Protein AF-A0A7Y2JCH3-F1 (afdb_monomer)

Nearest PDB structures (foldseek):
  5jg7-assembly1_A  TM=4.753E-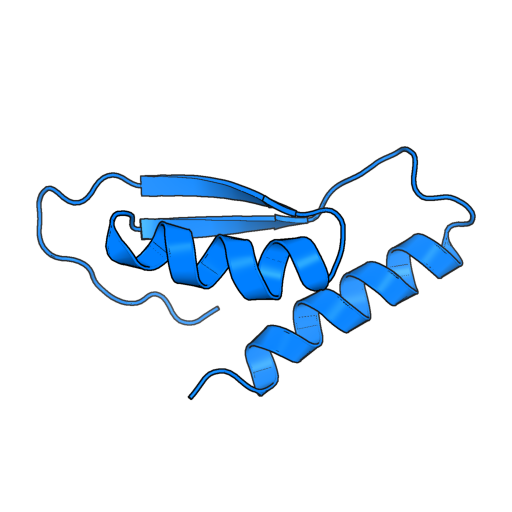01  e=6.652E+00  Salmonella enterica subsp. enterica serovar Typhimurium str. LT2
  6t6y-assembly1_A  TM=3.993E-01  e=6.652E+00  Streptomyces sp. BC16019

Secondary structure (DSSP, 8-state):
-------TTPPEEEEEESSHHHHHHHHHHHHTTSEEEEEE--TT--SHHHHHHHHHHHHHTTTT--

Sequence (66 aa):
MKRKEHPAGVKSVLLHICCAPDASYGVPAMQEKYRVTGFFFNPNIQPGEEYDRRLSATLRLTEHSP

Foldseek 3Di:
DDQDDDDPPQAADEQEDAAQVCQVPVVVVCVVRHRYDYDHDDPPDPDPVSSVVRVVNNVVVVVPDD

Radius of gyration: 12.97 Å; Cα contacts (8 Å, |Δi|>4): 70; chains: 1; bounding box: 30×21×32 Å

Solvent-accessible surface area (backbone atoms only — not comparable to full-atom values): 4123 Å² total; per-residue (Å²): 135,83,84,77,89,73,67,93,87,61,52,73,45,79,43,81,24,71,38,32,70,50,45,70,50,50,48,60,65,43,48,77,70,27,50,69,41,82,44,81,61,63,92,84,53,67,59,68,69,52,42,54,52,28,50,52,50,36,54,52,55,66,76,70,59,130

Mean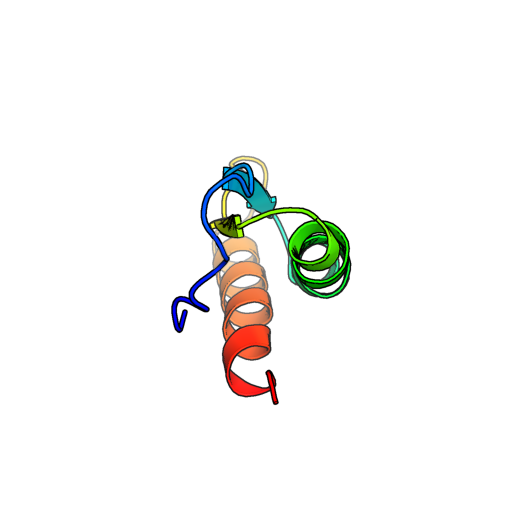 predicted aligned error: 5.38 Å

pLDDT: mean 87.76, std 15.69, range [40.91, 98.25]

Structure (mmCIF, N/CA/C/O backbone):
data_AF-A0A7Y2JCH3-F1
#
_entry.id   AF-A0A7Y2JCH3-F1
#
loop_
_atom_site.group_PDB
_atom_site.id
_atom_site.type_symbol
_atom_site.label_atom_id
_atom_site.label_alt_id
_atom_site.label_comp_id
_atom_site.label_asym_id
_atom_site.label_entity_id
_atom_site.label_seq_id
_atom_site.pdbx_PDB_ins_code
_atom_site.Cartn_x
_atom_site.Cartn_y
_atom_site.Cartn_z
_atom_site.occupancy
_atom_site.B_iso_or_equiv
_atom_site.auth_seq_id
_atom_site.auth_comp_id
_atom_site.auth_asym_id
_atom_site.auth_atom_id
_atom_site.pdbx_PDB_model_num
ATOM 1 N N . MET A 1 1 ? -3.284 -14.020 0.803 1.00 52.56 1 MET A N 1
ATOM 2 C CA . MET A 1 1 ? -4.185 -13.289 1.726 1.00 52.56 1 MET A CA 1
ATOM 3 C C . MET A 1 1 ? -4.974 -14.283 2.571 1.00 52.56 1 MET A C 1
ATOM 5 O O . MET A 1 1 ? -5.928 -14.868 2.071 1.00 52.56 1 MET A O 1
ATOM 9 N N . LYS A 1 2 ? -4.581 -14.525 3.828 1.00 40.91 2 LYS A N 1
ATOM 10 C CA . LYS A 1 2 ? -5.419 -15.312 4.745 1.00 40.91 2 LYS A CA 1
ATOM 11 C C . LYS A 1 2 ? -6.564 -14.426 5.242 1.00 40.91 2 LYS A C 1
ATOM 13 O O . LYS A 1 2 ? -6.324 -13.314 5.705 1.00 40.91 2 LYS A O 1
ATOM 18 N N . ARG A 1 3 ? -7.811 -14.879 5.092 1.00 53.50 3 ARG A N 1
ATOM 19 C CA . ARG A 1 3 ? -8.981 -14.173 5.633 1.00 53.50 3 ARG A CA 1
ATOM 20 C C . ARG A 1 3 ? -8.944 -14.302 7.156 1.00 53.50 3 ARG A C 1
ATOM 22 O O . ARG A 1 3 ? -9.119 -15.402 7.661 1.00 53.50 3 ARG A O 1
ATOM 29 N N . LYS A 1 4 ? -8.720 -13.199 7.874 1.00 58.75 4 LYS A N 1
ATOM 30 C CA . LYS A 1 4 ? -9.004 -13.139 9.314 1.00 58.75 4 LYS A CA 1
ATOM 31 C C . LYS A 1 4 ? -10.517 -13.015 9.491 1.00 58.75 4 LYS A C 1
ATOM 33 O O . LYS A 1 4 ? -11.128 -12.103 8.921 1.00 58.75 4 LYS A O 1
ATOM 38 N N . GLU A 1 5 ? -11.120 -13.946 10.223 1.00 59.78 5 GLU A N 1
ATOM 39 C CA . GLU A 1 5 ? -12.532 -13.855 10.586 1.00 59.78 5 GLU A CA 1
ATOM 40 C C . GLU A 1 5 ? -12.720 -12.688 11.555 1.00 59.78 5 GLU A C 1
ATOM 42 O O . GLU A 1 5 ? -11.982 -12.546 12.525 1.00 59.78 5 GLU A O 1
ATOM 47 N N . HIS A 1 6 ? -13.664 -11.808 11.231 1.00 64.56 6 HIS A N 1
ATOM 48 C CA . HIS A 1 6 ? -14.037 -10.673 12.067 1.00 64.56 6 HIS A CA 1
ATOM 49 C C . HIS A 1 6 ? -15.446 -10.915 12.614 1.00 64.56 6 HIS A C 1
ATOM 51 O O . HIS A 1 6 ? -16.263 -11.512 11.905 1.00 64.56 6 HIS A O 1
ATOM 57 N N . PRO A 1 7 ? -15.747 -10.456 13.841 1.00 65.69 7 PRO A N 1
ATOM 58 C CA . PRO A 1 7 ? -17.063 -10.626 14.443 1.00 65.69 7 PRO A CA 1
ATOM 59 C C . PRO A 1 7 ? -18.175 -9.992 13.594 1.00 65.69 7 PRO A C 1
ATOM 61 O O . PRO A 1 7 ? -17.951 -9.067 12.805 1.00 65.69 7 PRO A O 1
ATOM 64 N N . ALA A 1 8 ? -19.396 -10.504 13.764 1.00 66.06 8 ALA A N 1
ATOM 65 C CA . ALA A 1 8 ? -20.580 -9.985 13.090 1.00 66.06 8 ALA A CA 1
ATOM 66 C C . ALA A 1 8 ? -20.750 -8.478 13.375 1.00 66.06 8 ALA A C 1
ATOM 68 O O . ALA A 1 8 ? -20.701 -8.050 14.526 1.00 66.06 8 ALA A O 1
ATOM 69 N N . GLY A 1 9 ? -20.927 -7.676 12.318 1.00 79.12 9 GLY A N 1
ATOM 70 C CA . GLY A 1 9 ? -21.086 -6.216 12.402 1.00 79.12 9 GLY A CA 1
ATOM 71 C C . GLY A 1 9 ? -19.871 -5.387 11.960 1.00 79.12 9 GLY A C 1
ATOM 72 O O . GLY A 1 9 ? -20.004 -4.176 11.781 1.00 79.12 9 GLY A O 1
ATOM 73 N N . VAL A 1 10 ? -18.708 -6.003 11.709 1.00 84.25 10 VAL A N 1
ATOM 74 C CA . VAL A 1 10 ? -17.532 -5.288 11.175 1.00 84.25 10 VAL A CA 1
ATOM 75 C C . VAL A 1 10 ? -17.713 -4.978 9.683 1.00 84.25 10 VAL A C 1
ATOM 77 O O . VAL A 1 10 ? -17.909 -5.874 8.858 1.00 84.25 10 VAL A O 1
ATOM 80 N N . LYS A 1 11 ? -17.625 -3.692 9.316 1.00 93.69 11 LYS A N 1
ATOM 81 C CA . LYS A 1 11 ? -17.754 -3.230 7.924 1.00 93.69 11 LYS A CA 1
ATOM 82 C C . LYS A 1 11 ? -16.576 -3.720 7.072 1.00 93.69 11 LYS A C 1
ATOM 84 O O . LYS A 1 11 ? -15.436 -3.771 7.533 1.00 93.69 11 LYS A O 1
ATOM 89 N N . SER A 1 12 ? -16.856 -4.068 5.818 1.00 94.75 12 SER A N 1
ATOM 90 C CA . SER A 1 12 ? -15.832 -4.467 4.843 1.00 94.75 12 SER A CA 1
ATOM 91 C C . SER A 1 12 ? -15.446 -3.292 3.951 1.00 94.75 12 SER A C 1
ATOM 93 O O . SER A 1 12 ? -16.311 -2.509 3.563 1.00 94.75 12 SER A O 1
ATOM 95 N N . VAL A 1 13 ? -14.161 -3.185 3.615 1.00 95.44 13 VAL A N 1
ATOM 96 C CA . VAL A 1 13 ? -13.626 -2.135 2.737 1.00 95.44 13 VAL A CA 1
ATOM 97 C C . VAL A 1 13 ? -12.700 -2.730 1.681 1.00 95.44 13 VAL A C 1
ATOM 99 O O . VAL A 1 13 ? -11.967 -3.689 1.941 1.00 95.44 13 VAL A O 1
ATOM 102 N N . LEU A 1 14 ? -12.724 -2.131 0.493 1.00 96.19 14 LEU A N 1
ATOM 103 C CA . LEU A 1 14 ? -11.743 -2.359 -0.560 1.00 96.19 14 LEU A CA 1
ATOM 104 C C . LEU A 1 14 ? -10.742 -1.200 -0.529 1.00 96.19 14 LEU A C 1
ATOM 106 O O . LEU A 1 14 ? -11.133 -0.050 -0.717 1.00 96.19 14 LEU A O 1
ATOM 110 N N . LEU A 1 15 ? -9.473 -1.491 -0.260 1.00 95.94 15 LEU A N 1
ATOM 111 C CA . LEU A 1 15 ? -8.409 -0.498 -0.174 1.00 95.94 15 LEU A CA 1
ATOM 112 C C . LEU A 1 15 ? -7.621 -0.468 -1.483 1.00 95.94 15 LEU A C 1
ATOM 114 O O . LEU A 1 15 ? -7.024 -1.471 -1.873 1.00 95.94 15 LEU A O 1
ATOM 118 N N . HIS A 1 16 ? -7.613 0.686 -2.142 1.00 97.00 16 HIS A N 1
ATOM 119 C CA . HIS A 1 16 ? -6.777 0.940 -3.310 1.00 97.00 16 HIS A CA 1
ATOM 120 C C . HIS A 1 16 ? -5.300 1.039 -2.910 1.00 97.00 16 HIS A C 1
ATOM 122 O O . HIS A 1 16 ? -4.964 1.708 -1.935 1.00 97.00 16 HIS A O 1
ATOM 128 N N . ILE A 1 17 ? -4.431 0.381 -3.670 1.00 97.56 17 ILE A N 1
ATOM 129 C CA . ILE A 1 17 ? -2.987 0.308 -3.441 1.00 97.56 17 ILE A CA 1
ATOM 130 C C . ILE A 1 17 ? -2.294 0.548 -4.786 1.00 97.56 17 ILE A C 1
ATOM 132 O O . ILE A 1 17 ? -2.643 -0.100 -5.771 1.00 97.56 17 ILE A O 1
ATOM 136 N N . CYS A 1 18 ? -1.288 1.422 -4.843 1.00 97.31 18 CYS A N 1
ATOM 137 C CA . CYS A 1 18 ? -0.473 1.603 -6.051 1.00 97.31 18 CYS A CA 1
ATOM 138 C C . CYS A 1 18 ? 1.017 1.283 -5.848 1.00 97.31 18 CYS A C 1
ATOM 140 O O . CYS A 1 18 ? 1.768 1.179 -6.821 1.00 97.31 18 CYS A O 1
ATOM 142 N N . CYS A 1 19 ? 1.462 1.115 -4.599 1.00 96.69 19 CYS A N 1
ATOM 143 C CA . CYS A 1 19 ? 2.836 0.758 -4.255 1.00 96.69 19 CYS A CA 1
ATOM 144 C C . CYS A 1 19 ? 2.941 0.071 -2.878 1.00 96.69 19 CYS A C 1
ATOM 146 O O . CYS A 1 19 ? 1.965 -0.021 -2.131 1.00 96.69 19 CYS A O 1
ATOM 148 N N . ALA A 1 20 ? 4.127 -0.445 -2.535 1.00 96.56 20 ALA A N 1
ATOM 149 C CA . ALA A 1 20 ? 4.353 -1.109 -1.249 1.00 96.56 20 ALA A CA 1
ATOM 150 C C . ALA A 1 20 ? 4.124 -0.183 -0.032 1.00 96.56 20 ALA A C 1
ATOM 152 O O . ALA A 1 20 ? 3.455 -0.634 0.895 1.00 96.56 20 ALA A O 1
ATOM 153 N N . PRO A 1 21 ? 4.566 1.093 -0.031 1.00 94.12 21 PRO A N 1
ATOM 154 C CA . PRO A 1 21 ? 4.260 2.039 1.048 1.00 94.12 21 PRO A CA 1
ATOM 155 C C . PRO A 1 21 ? 2.765 2.187 1.379 1.00 94.12 21 PRO A C 1
ATOM 157 O O . PRO A 1 21 ? 2.397 2.153 2.557 1.00 94.12 21 PRO A O 1
ATOM 160 N N . ASP A 1 22 ? 1.895 2.278 0.363 1.00 94.69 22 ASP A N 1
ATOM 161 C CA . ASP A 1 22 ? 0.439 2.378 0.568 1.00 94.69 22 ASP A CA 1
ATOM 162 C C . ASP A 1 22 ? -0.091 1.166 1.338 1.00 94.69 22 ASP A C 1
ATOM 164 O O . ASP A 1 22 ? -0.916 1.290 2.242 1.00 94.69 22 ASP A O 1
ATOM 168 N N . ALA A 1 23 ? 0.404 -0.024 0.990 1.00 95.19 23 ALA A N 1
ATOM 169 C CA . ALA A 1 23 ? -0.011 -1.268 1.614 1.00 95.19 23 ALA A CA 1
ATOM 170 C C . ALA A 1 23 ? 0.602 -1.460 3.007 1.00 95.19 23 ALA A C 1
ATOM 172 O O . ALA A 1 23 ? -0.099 -1.925 3.905 1.00 95.19 23 ALA A O 1
ATOM 173 N N . SER A 1 24 ? 1.873 -1.093 3.210 1.00 94.69 24 SER A N 1
ATOM 174 C CA . SER A 1 24 ? 2.579 -1.314 4.479 1.00 94.69 24 SER A CA 1
ATOM 175 C C . SER A 1 24 ? 1.990 -0.514 5.634 1.00 94.69 24 SER A C 1
ATOM 177 O O . SER A 1 24 ? 2.029 -0.975 6.769 1.00 94.69 24 SER A O 1
ATOM 179 N N . TYR A 1 25 ? 1.426 0.662 5.351 1.00 93.38 25 TYR A N 1
ATOM 180 C CA . TYR A 1 25 ? 0.748 1.477 6.358 1.00 93.38 25 TYR A CA 1
ATOM 181 C C . TYR A 1 25 ? -0.778 1.360 6.271 1.00 93.38 25 TYR A C 1
ATOM 183 O O . TYR A 1 25 ? -1.449 1.131 7.277 1.00 93.38 25 TYR A O 1
ATOM 191 N N . GLY A 1 26 ? -1.338 1.479 5.064 1.00 94.50 26 GLY A N 1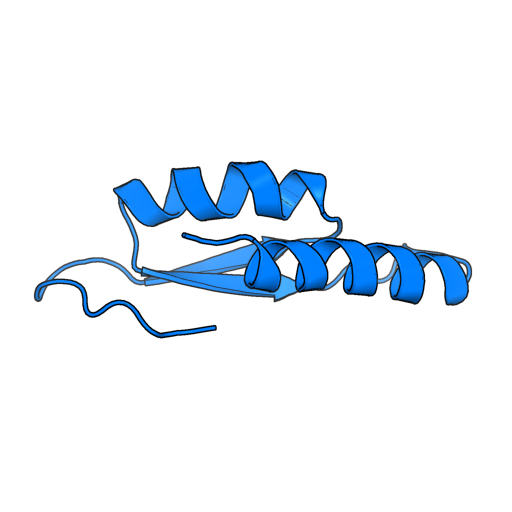
ATOM 192 C CA . GLY A 1 26 ? -2.781 1.557 4.863 1.00 94.50 26 GLY A CA 1
ATOM 193 C C . GLY A 1 26 ? -3.518 0.269 5.221 1.00 94.50 26 GLY A C 1
ATOM 194 O O . GLY A 1 26 ? -4.603 0.338 5.796 1.00 94.50 26 GLY A O 1
ATOM 195 N N . VAL A 1 27 ? -2.948 -0.910 4.933 1.00 93.94 27 VAL A N 1
ATOM 196 C CA . VAL A 1 27 ? -3.612 -2.182 5.265 1.00 93.94 27 VAL A CA 1
ATOM 197 C C . VAL A 1 27 ? -3.702 -2.381 6.785 1.00 93.94 27 VAL A C 1
ATOM 199 O O . VAL A 1 27 ? -4.830 -2.557 7.250 1.00 93.94 27 VAL A O 1
ATOM 202 N N . PRO A 1 28 ? -2.608 -2.306 7.576 1.00 93.06 28 PRO A N 1
ATOM 203 C CA . PRO A 1 28 ? -2.696 -2.437 9.033 1.00 93.06 28 PRO A CA 1
ATOM 204 C C . PRO A 1 28 ? -3.623 -1.402 9.676 1.00 93.06 28 PRO A C 1
ATOM 206 O O . PRO A 1 28 ? -4.510 -1.778 10.438 1.00 93.06 28 PRO A O 1
ATOM 209 N N . ALA A 1 29 ? -3.494 -0.123 9.303 1.00 93.56 29 ALA A N 1
ATOM 210 C CA . ALA A 1 29 ? -4.306 0.952 9.875 1.00 93.56 29 ALA A CA 1
ATOM 211 C C . ALA A 1 29 ? -5.811 0.750 9.624 1.00 93.56 29 ALA A C 1
ATOM 213 O O . ALA A 1 29 ? -6.646 1.010 10.489 1.00 93.56 29 ALA A O 1
ATOM 214 N N . MET A 1 30 ? -6.184 0.252 8.441 1.00 94.31 30 MET A N 1
ATOM 215 C CA . MET A 1 30 ? -7.586 -0.026 8.121 1.00 94.31 30 MET A CA 1
ATOM 216 C C . MET A 1 30 ? -8.090 -1.320 8.774 1.00 94.31 30 MET A C 1
ATOM 218 O O . MET A 1 30 ? -9.273 -1.411 9.109 1.00 94.31 30 MET A O 1
ATOM 222 N N . GLN A 1 31 ? -7.216 -2.307 8.987 1.00 92.62 31 GLN A N 1
ATOM 223 C CA . GLN A 1 31 ? -7.562 -3.570 9.646 1.00 92.62 31 GLN A CA 1
ATOM 224 C C . GLN A 1 31 ? -7.935 -3.401 11.123 1.00 92.62 31 GLN A C 1
ATOM 226 O O . GLN A 1 31 ? -8.655 -4.241 11.650 1.00 92.62 31 GLN A O 1
ATOM 231 N N . GLU A 1 32 ? -7.536 -2.304 11.773 1.00 91.88 32 GLU A N 1
ATOM 232 C CA . GLU A 1 32 ? -7.977 -1.982 13.139 1.00 91.88 32 GLU A CA 1
ATOM 233 C C . GLU A 1 32 ? -9.500 -1.800 13.254 1.00 91.88 32 GLU A C 1
ATOM 235 O O . GLU A 1 32 ? -10.071 -1.974 14.329 1.00 91.88 32 GLU A O 1
ATOM 240 N N . LYS A 1 33 ? -10.171 -1.424 12.155 1.00 93.12 33 LYS A N 1
ATOM 241 C CA . LYS A 1 33 ? -11.595 -1.035 12.156 1.00 93.12 33 LYS A CA 1
ATOM 242 C C . LYS A 1 33 ? -12.447 -1.802 11.151 1.00 93.12 33 LYS A C 1
ATOM 244 O O . LYS A 1 33 ? -13.671 -1.831 11.286 1.00 93.12 33 LYS A O 1
ATOM 249 N N . TYR A 1 34 ? -11.828 -2.386 10.130 1.00 94.12 34 TYR A N 1
ATOM 250 C CA . TYR A 1 34 ? -12.528 -2.945 8.982 1.00 94.12 34 TYR A CA 1
ATOM 251 C C . TYR A 1 34 ? -11.979 -4.304 8.575 1.00 94.12 34 TYR A C 1
ATOM 253 O O . TYR A 1 34 ? -10.795 -4.606 8.705 1.00 94.12 34 TYR A O 1
ATOM 261 N N . ARG A 1 35 ? -12.833 -5.087 7.919 1.00 92.88 35 ARG A N 1
ATOM 262 C CA . ARG A 1 35 ? -12.377 -6.213 7.110 1.00 92.88 35 ARG A CA 1
ATOM 263 C C . ARG A 1 35 ? -11.837 -5.680 5.782 1.00 92.88 35 ARG A C 1
ATOM 265 O O . ARG A 1 35 ? -12.607 -5.309 4.898 1.00 92.88 35 ARG A O 1
ATOM 272 N N . VAL A 1 36 ? -10.515 -5.644 5.644 1.00 93.69 36 VAL A N 1
ATOM 273 C CA . VAL A 1 36 ? -9.834 -5.035 4.490 1.00 93.69 36 VAL A CA 1
ATOM 274 C C . VAL A 1 36 ? -9.547 -6.058 3.392 1.00 93.69 36 VAL A C 1
ATOM 276 O O . VAL A 1 36 ? -8.998 -7.128 3.655 1.00 93.69 36 VAL A O 1
ATOM 279 N N . THR A 1 37 ? -9.861 -5.700 2.148 1.00 94.25 37 THR A N 1
ATOM 280 C CA . THR A 1 37 ? -9.350 -6.352 0.931 1.00 94.25 37 THR A CA 1
ATOM 281 C C . THR A 1 3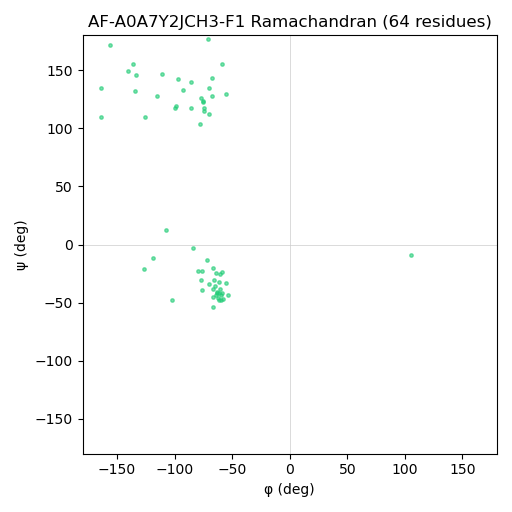7 ? -8.504 -5.341 0.163 1.00 94.25 37 THR A C 1
ATOM 283 O O . THR A 1 37 ? -8.969 -4.236 -0.084 1.00 94.25 37 THR A O 1
ATOM 286 N N . GLY A 1 38 ? -7.269 -5.686 -0.198 1.00 93.94 38 GLY A N 1
ATOM 287 C CA . GLY A 1 38 ? -6.408 -4.814 -1.006 1.00 93.94 38 GLY A CA 1
ATOM 288 C C . GLY A 1 38 ? -6.662 -4.984 -2.505 1.00 93.94 38 GLY A C 1
ATOM 289 O O . GLY A 1 38 ? -6.829 -6.111 -2.968 1.00 93.94 38 GLY A O 1
ATOM 290 N N . PHE A 1 39 ? -6.657 -3.884 -3.255 1.00 96.12 39 PHE A N 1
ATOM 291 C CA . PHE A 1 39 ? -6.769 -3.847 -4.712 1.00 96.12 39 PHE A CA 1
ATOM 292 C C . PHE A 1 39 ? -5.596 -3.058 -5.29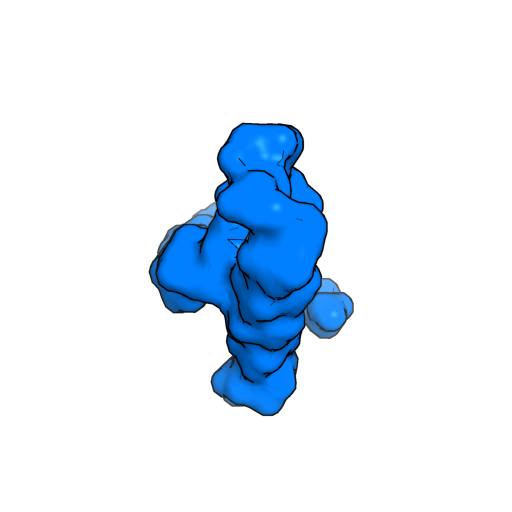7 1.00 96.12 39 PHE A C 1
ATOM 294 O O . PHE A 1 39 ? -5.521 -1.842 -5.119 1.00 96.12 39 PHE A O 1
ATOM 301 N N . PHE A 1 40 ? -4.670 -3.753 -5.964 1.00 97.06 40 PHE A N 1
ATOM 302 C CA . PHE A 1 40 ? -3.509 -3.122 -6.586 1.00 97.06 40 PHE A CA 1
ATOM 303 C C . PHE A 1 40 ? -3.860 -2.619 -7.985 1.00 97.06 40 PHE A C 1
ATOM 305 O O . PHE A 1 40 ? -4.197 -3.424 -8.853 1.00 97.06 40 PHE A O 1
ATOM 312 N N . PHE A 1 41 ? -3.781 -1.309 -8.209 1.00 96.25 41 PHE A N 1
ATOM 313 C CA . PHE A 1 41 ? -4.059 -0.713 -9.513 1.00 96.25 41 PHE A CA 1
ATOM 314 C C . PHE A 1 41 ? -3.517 0.712 -9.586 1.00 96.25 41 PHE A C 1
ATOM 316 O O . PHE A 1 41 ? -3.764 1.496 -8.683 1.00 96.25 41 PHE A O 1
ATOM 323 N N . ASN A 1 42 ? -2.840 1.084 -10.671 1.00 97.19 42 ASN A N 1
ATOM 324 C CA . ASN A 1 42 ? -2.631 2.483 -11.054 1.00 97.19 42 ASN A CA 1
ATOM 325 C C . ASN A 1 42 ? -2.184 2.527 -12.529 1.00 97.19 42 ASN A C 1
ATOM 327 O O . ASN A 1 42 ? -1.059 2.120 -12.824 1.00 97.19 42 ASN A O 1
ATOM 331 N N . PRO A 1 43 ? -3.032 3.006 -13.460 1.00 95.06 43 PRO A N 1
ATOM 332 C CA . PRO A 1 43 ? -2.749 2.968 -14.897 1.00 95.06 43 PRO A CA 1
ATOM 333 C C . PRO A 1 43 ? -1.663 3.968 -15.316 1.00 95.06 43 PRO A C 1
ATOM 335 O O . PRO A 1 43 ? -1.125 3.871 -16.415 1.00 95.06 43 PRO A O 1
ATOM 338 N N . ASN A 1 44 ? -1.321 4.914 -14.437 1.00 97.69 44 ASN A N 1
ATOM 339 C CA . ASN A 1 44 ? -0.289 5.915 -14.688 1.00 97.69 44 ASN A CA 1
ATOM 340 C C . ASN A 1 44 ? 1.125 5.403 -14.369 1.00 97.69 44 ASN A C 1
ATOM 342 O O . ASN A 1 44 ? 2.089 6.143 -14.556 1.00 97.69 44 ASN A O 1
ATOM 346 N N . ILE A 1 45 ? 1.278 4.171 -13.864 1.00 97.62 45 ILE A N 1
ATOM 347 C CA . ILE A 1 45 ? 2.601 3.582 -13.651 1.00 97.62 45 ILE A CA 1
ATOM 348 C C . ILE A 1 45 ? 3.172 3.177 -15.007 1.00 97.62 45 ILE A C 1
ATOM 350 O O . ILE A 1 45 ? 2.638 2.297 -15.679 1.00 97.62 45 ILE A O 1
ATOM 354 N N . GLN A 1 46 ? 4.258 3.838 -15.389 1.00 96.31 46 GLN A N 1
ATOM 355 C CA . GLN A 1 46 ? 4.996 3.596 -16.619 1.00 96.31 46 GLN A CA 1
ATOM 356 C C . GLN A 1 46 ? 6.503 3.707 -16.340 1.00 96.31 46 GLN A C 1
ATOM 358 O O . GLN A 1 46 ? 6.900 4.501 -15.479 1.00 96.31 46 GLN A O 1
ATOM 363 N N . PRO A 1 47 ? 7.347 2.962 -17.069 1.00 97.38 47 PRO A N 1
ATOM 364 C CA . PRO A 1 47 ? 6.982 1.902 -18.016 1.00 97.38 47 PRO A CA 1
ATOM 365 C C . PRO A 1 47 ? 6.445 0.648 -17.290 1.00 97.38 47 PRO A C 1
ATOM 367 O O . PRO A 1 47 ? 6.393 0.617 -16.058 1.00 97.38 47 PRO A O 1
ATOM 370 N N . GLY A 1 48 ? 6.009 -0.374 -18.034 1.00 97.62 48 GLY A N 1
ATOM 371 C CA . GLY A 1 48 ? 5.389 -1.584 -17.46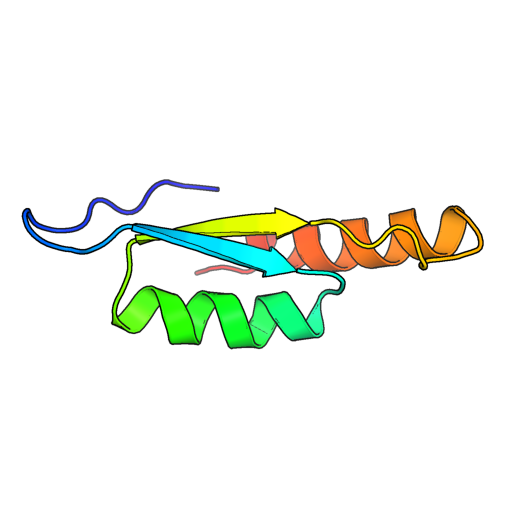9 1.00 97.62 48 GLY A CA 1
ATOM 372 C C . GLY A 1 48 ? 6.254 -2.295 -16.420 1.00 97.62 48 GLY A C 1
ATOM 373 O O . GLY A 1 48 ? 5.738 -2.776 -15.415 1.00 97.62 48 GLY A O 1
ATOM 374 N N . GLU A 1 49 ? 7.578 -2.252 -16.567 1.00 98.25 49 GLU A N 1
ATOM 375 C CA . GLU A 1 49 ? 8.514 -2.836 -15.605 1.00 98.25 49 GLU A CA 1
ATOM 376 C C . GLU A 1 49 ? 8.402 -2.192 -14.215 1.00 98.25 49 GLU A C 1
ATOM 378 O O . GLU A 1 49 ? 8.595 -2.858 -13.198 1.00 98.25 49 GLU A O 1
ATOM 383 N N . GLU A 1 50 ? 8.064 -0.901 -14.132 1.00 98.25 50 GLU A N 1
ATOM 384 C CA . GLU A 1 50 ? 7.836 -0.235 -12.847 1.00 98.25 50 GLU A CA 1
ATOM 385 C C . GLU A 1 50 ? 6.549 -0.738 -12.176 1.00 98.25 50 GLU A C 1
ATOM 387 O O . GLU A 1 50 ? 6.509 -0.882 -10.950 1.00 98.25 50 GLU A O 1
ATOM 392 N N . TYR A 1 51 ? 5.515 -1.068 -12.957 1.00 97.94 51 TYR A N 1
ATOM 393 C CA . TYR A 1 51 ? 4.295 -1.685 -12.433 1.00 97.94 51 TYR A CA 1
ATOM 394 C C . TYR A 1 51 ? 4.619 -3.039 -11.801 1.00 97.94 51 TYR A C 1
ATOM 396 O O . TYR A 1 51 ? 4.263 -3.278 -10.644 1.00 97.94 51 TYR A O 1
ATOM 404 N N . ASP A 1 52 ? 5.378 -3.879 -12.507 1.00 97.69 52 ASP A N 1
ATOM 405 C CA . ASP A 1 52 ? 5.784 -5.198 -12.021 1.00 97.69 52 ASP A CA 1
ATOM 406 C C . ASP A 1 52 ? 6.658 -5.103 -10.768 1.00 97.69 52 ASP A C 1
ATOM 408 O O . ASP A 1 52 ? 6.465 -5.857 -9.806 1.00 97.69 52 ASP A O 1
ATOM 412 N N . ARG A 1 53 ? 7.589 -4.140 -10.725 1.00 98.06 53 ARG A N 1
ATOM 413 C CA . ARG A 1 53 ? 8.428 -3.888 -9.544 1.00 98.06 53 ARG A CA 1
ATOM 414 C C . ARG A 1 53 ? 7.597 -3.475 -8.336 1.00 98.06 53 ARG A C 1
ATOM 416 O O . ARG A 1 53 ? 7.818 -4.012 -7.245 1.00 98.06 53 ARG A O 1
ATOM 423 N N . ARG A 1 54 ? 6.646 -2.552 -8.509 1.00 97.88 54 ARG A N 1
ATOM 424 C CA . ARG A 1 54 ? 5.761 -2.091 -7.428 1.00 97.88 54 ARG A CA 1
ATOM 425 C C . ARG A 1 54 ? 4.827 -3.195 -6.954 1.00 97.88 54 ARG A C 1
ATOM 427 O O . ARG A 1 54 ? 4.739 -3.403 -5.747 1.00 97.88 54 ARG A O 1
ATOM 434 N N . LEU A 1 55 ? 4.206 -3.937 -7.873 1.00 96.50 55 LEU A N 1
ATOM 435 C CA . LEU A 1 55 ? 3.347 -5.076 -7.548 1.00 96.50 55 LEU A CA 1
ATOM 436 C C . LEU A 1 55 ? 4.130 -6.140 -6.773 1.00 96.50 55 LEU A C 1
ATOM 438 O O . LEU A 1 55 ? 3.693 -6.575 -5.709 1.00 96.50 55 LEU A O 1
ATOM 442 N N . SER A 1 56 ? 5.322 -6.499 -7.252 1.00 97.06 56 SER A N 1
ATOM 443 C CA . SER A 1 56 ? 6.199 -7.463 -6.580 1.00 97.06 56 SER A CA 1
ATOM 444 C C . SER A 1 56 ? 6.579 -6.999 -5.172 1.00 97.06 56 SER A C 1
ATOM 446 O O . SER A 1 56 ? 6.540 -7.786 -4.229 1.00 97.06 56 SER A O 1
ATOM 448 N N . ALA A 1 57 ? 6.918 -5.717 -4.999 1.00 96.56 57 ALA A N 1
ATOM 449 C CA . ALA A 1 57 ? 7.218 -5.150 -3.686 1.00 96.56 57 ALA A CA 1
ATOM 450 C C . ALA A 1 57 ? 6.007 -5.181 -2.742 1.00 96.56 57 ALA A C 1
ATOM 452 O O . ALA A 1 57 ? 6.163 -5.532 -1.575 1.00 96.56 57 ALA A O 1
ATOM 453 N N . THR A 1 58 ? 4.809 -4.870 -3.241 1.00 96.12 58 THR A N 1
ATOM 454 C CA . THR A 1 58 ? 3.567 -4.957 -2.465 1.00 96.12 58 THR A CA 1
ATOM 455 C C . THR A 1 58 ? 3.257 -6.398 -2.056 1.00 96.12 58 THR A C 1
ATOM 457 O O . THR A 1 58 ? 2.901 -6.639 -0.905 1.00 96.12 58 THR A O 1
ATOM 460 N N . LEU A 1 59 ? 3.409 -7.372 -2.959 1.00 93.69 59 LEU A N 1
ATOM 461 C CA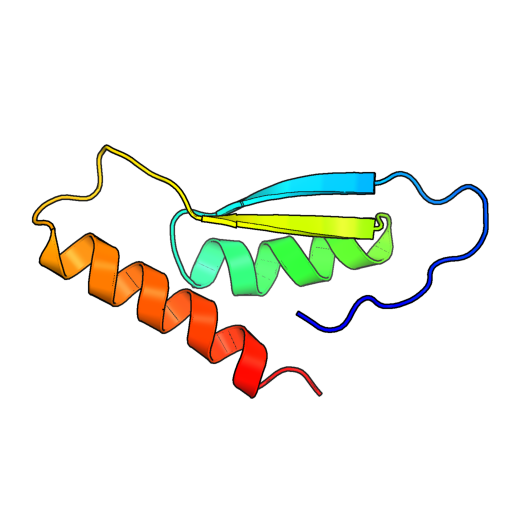 . LEU A 1 59 ? 3.131 -8.782 -2.667 1.00 93.69 59 LEU A CA 1
ATOM 462 C C . LEU A 1 59 ? 4.087 -9.362 -1.613 1.00 93.69 59 LEU A C 1
ATOM 464 O O . LEU A 1 59 ? 3.631 -10.112 -0.748 1.00 93.69 59 LEU A O 1
ATOM 468 N N . ARG A 1 60 ? 5.364 -8.953 -1.602 1.00 94.69 60 ARG A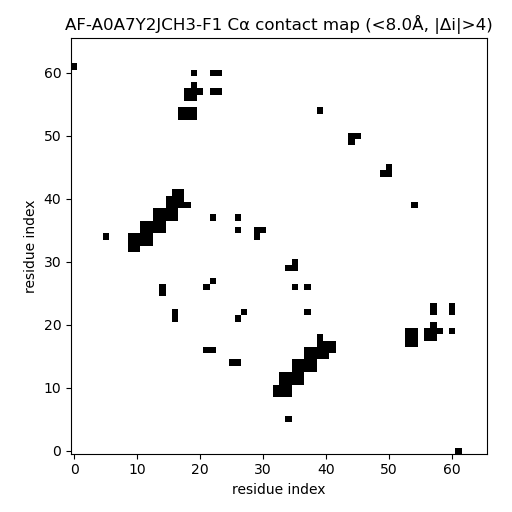 N 1
ATOM 469 C CA . ARG A 1 60 ? 6.347 -9.358 -0.573 1.00 94.69 60 ARG A CA 1
ATOM 470 C C . ARG A 1 60 ? 5.947 -8.973 0.856 1.00 94.69 60 ARG A C 1
ATOM 472 O O . ARG A 1 60 ? 6.366 -9.632 1.807 1.00 94.69 60 ARG A O 1
ATOM 479 N N . LEU A 1 61 ? 5.095 -7.959 1.037 1.00 91.56 61 LEU A N 1
ATOM 480 C CA . LEU A 1 61 ? 4.550 -7.610 2.359 1.00 91.56 61 LEU A CA 1
ATOM 481 C C . LEU A 1 61 ? 3.665 -8.724 2.937 1.00 91.56 61 LEU A C 1
ATOM 483 O O . LEU A 1 61 ? 3.506 -8.828 4.152 1.00 91.56 61 LEU A O 1
ATOM 487 N N . THR A 1 62 ? 3.094 -9.576 2.081 1.00 78.75 62 THR A N 1
ATOM 488 C CA . THR A 1 62 ? 2.274 -10.710 2.526 1.00 78.75 62 THR A CA 1
ATOM 489 C C . THR A 1 62 ? 3.106 -11.875 3.058 1.00 78.75 62 THR A C 1
ATOM 491 O O . THR A 1 62 ? 2.595 -12.656 3.855 1.00 78.75 62 THR A O 1
ATOM 494 N N . GLU A 1 63 ? 4.379 -11.964 2.664 1.00 72.00 63 GLU A N 1
ATOM 495 C CA . GLU A 1 63 ? 5.326 -12.990 3.119 1.00 72.00 63 GLU A CA 1
ATOM 496 C C . GLU A 1 63 ? 5.895 -12.668 4.509 1.00 72.00 63 GLU A C 1
ATOM 498 O O . GLU A 1 63 ? 6.310 -13.569 5.229 1.00 72.00 63 GLU A O 1
ATOM 5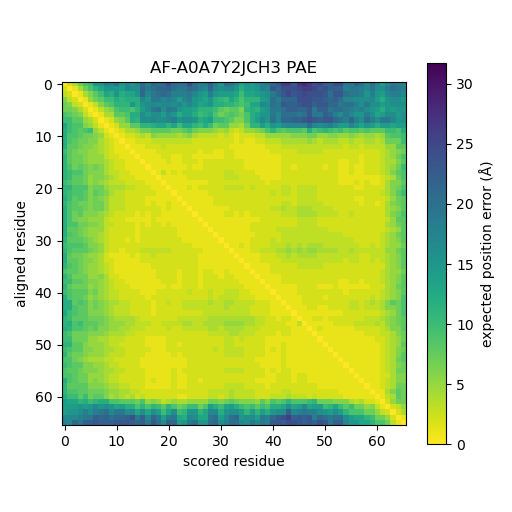03 N N . HIS A 1 64 ? 5.864 -11.390 4.902 1.00 58.34 64 HIS A N 1
ATOM 504 C CA . HIS A 1 64 ? 6.398 -10.881 6.171 1.00 58.34 64 HIS A CA 1
ATOM 505 C C . HIS A 1 64 ? 5.303 -10.495 7.176 1.00 58.34 64 HIS A C 1
ATOM 507 O O . HIS A 1 64 ? 5.586 -9.821 8.165 1.00 58.34 64 HIS A O 1
ATOM 513 N N . SER A 1 65 ? 4.047 -10.880 6.931 1.00 44.38 65 SER A N 1
ATOM 514 C CA . SER A 1 65 ? 2.996 -10.728 7.941 1.00 44.38 65 SER A CA 1
ATOM 515 C C . SER A 1 65 ? 3.182 -11.799 9.025 1.00 44.38 65 SER A C 1
ATOM 517 O O . SER A 1 65 ? 3.080 -12.978 8.677 1.00 44.38 65 SER A O 1
ATOM 519 N N . PRO A 1 66 ? 3.447 -11.435 10.296 1.00 41.78 66 PRO A N 1
ATOM 520 C CA . PRO A 1 66 ? 3.318 -12.377 11.406 1.00 41.78 66 PRO A CA 1
ATOM 521 C C . PRO A 1 66 ? 1.882 -12.917 11.535 1.00 41.78 66 PRO A C 1
ATOM 523 O O . PRO A 1 66 ? 0.915 -12.222 11.125 1.00 41.78 66 PRO A O 1
#